Protein AF-A0A183VBJ2-F1 (afdb_monomer)

Nearest PDB structures (foldseek):
  2rdo-assembly1_7  TM=4.483E-01  e=9.211E+00  Escherichia coli
  7ezh-assembly1_D  TM=3.152E-01  e=6.244E+00  Homo sapiens

Secondary structure (DSSP, 8-state):
--TT----SSHHHHTTT-TT-EEE-SSSS-EEEPPTT-EEETTEEESS--TTB-SSPEE-TT--EEPPBSS-HHHHHHHHHHTTTGGGGTB-

Foldseek 3Di:
DAFFQQLDDFQVSLCQQPVPWTWAPPDPSIGIADPPCFADTNSHTFNFADPQFDRAWDADPVGRTHTHGPDDPVVVVVVCVVCVPVCPVRTD

Organism: Toxocara canis (NCBI:txid6265)

Radius of gyration: 12.4 Å; Cα contacts (8 Å, |Δi|>4): 173; chains: 1; bounding box: 29×26×34 Å

Solvent-accessible surface area (backbone atoms only — not comparable to full-atom values): 5154 Å² total; per-residue (Å²): 131,61,64,68,69,57,58,38,90,45,37,77,70,24,33,78,18,25,84,82,19,38,44,42,72,88,48,86,74,12,32,55,44,51,54,92,78,29,25,32,44,66,67,28,20,20,60,57,51,52,92,54,25,36,76,68,60,51,64,50,98,87,64,56,35,25,42,45,72,71,54,59,71,66,61,45,52,52,48,50,64,76,41,47,79,76,46,60,77,44,32,94

Structure (mmCIF, N/CA/C/O backbone):
data_AF-A0A183VBJ2-F1
#
_entry.id   AF-A0A183VBJ2-F1
#
loop_
_atom_site.group_PDB
_atom_site.id
_atom_site.type_symbol
_atom_site.label_atom_id
_atom_site.label_alt_id
_atom_site.label_comp_id
_atom_site.label_asym_id
_atom_site.label_entity_id
_atom_site.label_seq_id
_atom_site.pdbx_PDB_ins_code
_atom_site.Cartn_x
_atom_site.Cartn_y
_atom_site.Cartn_z
_atom_site.occupancy
_atom_site.B_iso_or_equiv
_atom_site.auth_seq_id
_atom_site.auth_comp_id
_atom_site.auth_asym_id
_atom_site.auth_atom_id
_atom_site.pdbx_PDB_model_num
ATOM 1 N N . LEU A 1 1 ? 9.916 12.113 5.909 1.00 55.81 1 LEU A N 1
ATOM 2 C CA . LEU A 1 1 ? 9.639 10.925 5.072 1.00 55.81 1 LEU A CA 1
ATOM 3 C C . LEU A 1 1 ? 8.136 10.794 4.938 1.00 55.81 1 LEU A C 1
ATOM 5 O O . LEU A 1 1 ? 7.466 10.71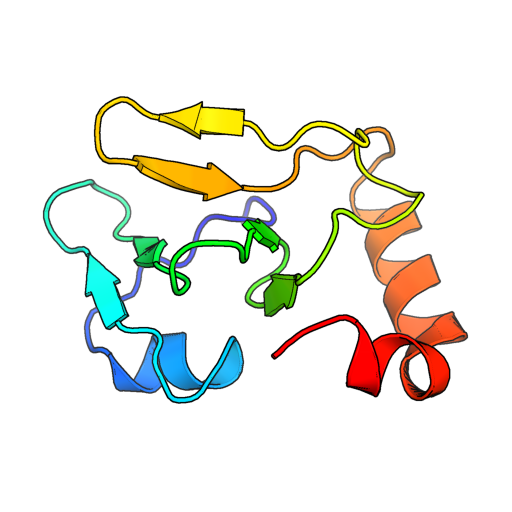3 5.969 1.00 55.81 1 LEU A O 1
ATOM 9 N N . LYS A 1 2 ? 7.610 10.863 3.710 1.00 71.56 2 LYS A N 1
ATOM 10 C CA . LYS A 1 2 ? 6.177 10.641 3.487 1.00 71.56 2 LYS A CA 1
ATOM 11 C C . LYS A 1 2 ? 5.825 9.187 3.843 1.00 71.56 2 LYS A C 1
ATOM 13 O O . LYS A 1 2 ? 6.689 8.322 3.716 1.00 71.56 2 LYS A O 1
ATOM 18 N N . PRO A 1 3 ? 4.580 8.891 4.251 1.00 72.69 3 PRO A N 1
ATOM 19 C CA . PRO A 1 3 ? 4.146 7.547 4.657 1.00 72.69 3 PRO A CA 1
ATOM 20 C C . PRO A 1 3 ? 4.467 6.406 3.678 1.00 72.69 3 PRO A C 1
ATOM 22 O O . PRO A 1 3 ? 4.582 5.263 4.115 1.00 72.69 3 PRO A O 1
ATOM 25 N N . ASN A 1 4 ? 4.602 6.715 2.384 1.00 76.69 4 ASN A N 1
ATOM 26 C CA . ASN A 1 4 ? 4.705 5.730 1.303 1.00 76.69 4 ASN A CA 1
ATOM 27 C C . ASN A 1 4 ? 6.059 5.763 0.570 1.00 76.69 4 ASN A C 1
ATOM 29 O O . ASN A 1 4 ? 6.266 5.009 -0.374 1.00 76.69 4 ASN A O 1
ATOM 33 N N . GLU A 1 5 ? 6.983 6.637 0.977 1.00 79.44 5 GLU A N 1
ATOM 34 C CA . GLU A 1 5 ? 8.327 6.696 0.397 1.00 79.44 5 GLU A CA 1
ATOM 35 C C . GLU A 1 5 ? 9.225 5.665 1.086 1.00 79.44 5 GLU A C 1
ATOM 37 O O . GLU A 1 5 ? 9.532 5.802 2.272 1.00 79.44 5 GLU A O 1
ATOM 42 N N . THR A 1 6 ? 9.656 4.643 0.345 1.00 83.44 6 THR A N 1
ATOM 43 C CA . THR A 1 6 ? 10.514 3.579 0.886 1.00 83.44 6 THR A CA 1
ATOM 44 C C . THR A 1 6 ? 11.986 3.795 0.581 1.00 83.44 6 THR A C 1
ATOM 46 O O . THR A 1 6 ? 12.815 3.516 1.441 1.00 83.44 6 THR A O 1
ATOM 49 N N . GLY A 1 7 ? 12.325 4.281 -0.621 1.00 84.69 7 GLY A N 1
ATOM 50 C CA . GLY A 1 7 ? 13.718 4.410 -1.061 1.00 84.69 7 GLY A CA 1
ATOM 51 C C . GLY A 1 7 ? 14.457 3.071 -1.028 1.00 84.69 7 GLY A C 1
ATOM 52 O O . GLY A 1 7 ? 1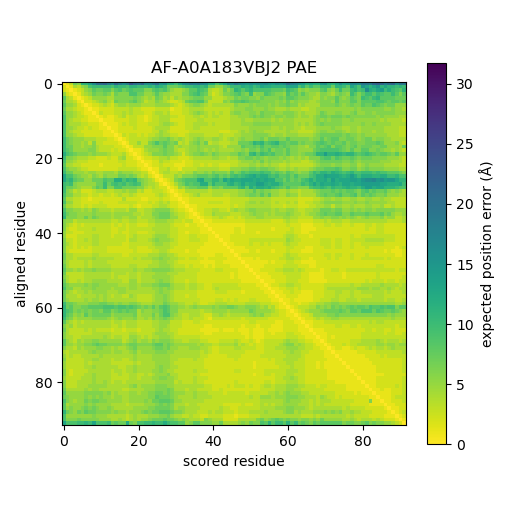5.624 3.021 -0.646 1.00 84.69 7 GLY A O 1
ATOM 53 N N . CYS A 1 8 ? 13.749 1.983 -1.342 1.00 88.25 8 CYS A N 1
ATOM 54 C CA . CYS A 1 8 ? 14.290 0.639 -1.223 1.00 88.25 8 CYS A CA 1
ATOM 55 C C . CYS A 1 8 ? 15.423 0.413 -2.237 1.00 88.25 8 CYS A C 1
ATOM 57 O O . CYS A 1 8 ? 15.444 1.003 -3.307 1.00 88.25 8 CYS A O 1
ATOM 59 N N . ILE A 1 9 ? 16.392 -0.429 -1.919 1.00 88.81 9 ILE A N 1
ATOM 60 C CA . ILE A 1 9 ? 17.491 -0.763 -2.844 1.00 88.81 9 ILE A CA 1
ATOM 61 C C . ILE A 1 9 ? 17.438 -2.249 -3.204 1.00 88.81 9 ILE A C 1
ATOM 63 O O . ILE A 1 9 ? 17.802 -2.645 -4.308 1.00 88.81 9 ILE A O 1
ATOM 67 N N . ILE A 1 10 ? 16.950 -3.059 -2.265 1.00 89.94 10 ILE A N 1
ATOM 68 C CA . ILE A 1 10 ? 16.844 -4.513 -2.349 1.00 89.94 10 ILE A CA 1
ATOM 69 C C . ILE A 1 10 ? 15.484 -4.964 -1.810 1.00 89.94 10 ILE A C 1
ATOM 71 O O . ILE A 1 10 ? 14.918 -4.317 -0.923 1.00 89.94 10 ILE A O 1
ATOM 75 N N . ASP A 1 11 ? 14.999 -6.108 -2.285 1.00 87.50 11 ASP A N 1
ATOM 76 C CA . ASP A 1 11 ? 13.683 -6.653 -1.922 1.00 87.50 11 ASP A CA 1
ATOM 77 C C . ASP A 1 11 ? 13.542 -6.933 -0.420 1.00 87.50 11 ASP A C 1
ATOM 79 O O . ASP A 1 11 ? 12.480 -6.721 0.161 1.00 87.50 11 ASP A O 1
ATOM 83 N N . GLU A 1 12 ? 14.630 -7.309 0.259 1.00 88.56 12 GLU A N 1
ATOM 84 C CA . GLU A 1 12 ? 14.645 -7.571 1.709 1.00 88.56 12 GLU A CA 1
ATOM 85 C C . GLU A 1 12 ? 14.169 -6.377 2.553 1.00 88.56 12 GLU A C 1
ATOM 87 O O . GLU A 1 12 ? 13.599 -6.548 3.633 1.00 88.56 12 GLU A O 1
ATOM 92 N N . GLN A 1 13 ? 14.360 -5.146 2.068 1.00 88.62 13 GLN A N 1
ATOM 93 C CA . GLN A 1 13 ? 13.846 -3.955 2.749 1.00 88.62 13 GLN A CA 1
ATOM 94 C C . GLN A 1 13 ? 12.316 -3.877 2.674 1.00 88.62 13 GLN A C 1
ATOM 96 O O . GLN A 1 13 ? 11.677 -3.383 3.608 1.00 88.62 13 GLN A O 1
ATOM 101 N N . CYS A 1 14 ? 11.738 -4.401 1.593 1.00 89.62 14 CYS A N 1
ATOM 102 C CA . CYS A 1 14 ? 10.306 -4.428 1.346 1.00 89.62 14 CYS A CA 1
ATOM 103 C C . CYS A 1 14 ? 9.608 -5.565 2.082 1.00 89.62 14 CYS A C 1
ATOM 105 O O . CYS A 1 14 ? 8.505 -5.337 2.571 1.00 89.62 14 CYS A O 1
ATOM 107 N N . LYS A 1 15 ? 10.269 -6.711 2.309 1.00 87.75 15 LYS A N 1
ATOM 108 C CA . LYS A 1 15 ? 9.675 -7.893 2.972 1.00 87.75 15 LYS A CA 1
ATOM 109 C C . LYS A 1 15 ? 9.026 -7.635 4.339 1.00 87.75 15 LYS A C 1
ATOM 111 O O . LYS A 1 15 ? 8.180 -8.399 4.791 1.00 87.75 15 LYS A O 1
ATOM 116 N N . ARG A 1 16 ? 9.352 -6.516 5.000 1.00 82.50 16 ARG A N 1
ATOM 117 C CA . ARG A 1 16 ? 8.664 -6.034 6.220 1.00 82.50 16 ARG A CA 1
ATOM 118 C C . ARG A 1 16 ? 7.194 -5.640 5.999 1.00 82.50 16 ARG A C 1
ATOM 120 O O . ARG A 1 16 ? 6.429 -5.572 6.974 1.00 82.50 16 ARG A O 1
ATOM 127 N N . ALA A 1 17 ? 6.834 -5.309 4.763 1.00 80.94 17 ALA A N 1
ATOM 128 C CA . ALA A 1 17 ? 5.489 -4.966 4.332 1.00 80.94 17 ALA A CA 1
ATOM 129 C C . ALA A 1 17 ? 4.657 -6.217 4.026 1.00 80.94 17 ALA A C 1
ATOM 131 O O . ALA A 1 17 ? 3.490 -6.231 4.409 1.00 80.94 17 ALA A O 1
ATOM 132 N N . CYS A 1 18 ? 5.267 -7.216 3.373 1.00 84.31 18 CYS A N 1
ATOM 133 C CA . CYS A 1 18 ? 4.783 -8.583 3.146 1.00 84.31 18 CYS A CA 1
ATOM 134 C C . CYS A 1 18 ? 5.905 -9.422 2.492 1.00 84.31 18 CYS A C 1
ATOM 136 O O . CYS A 1 18 ? 6.717 -8.864 1.757 1.00 84.31 18 CYS A O 1
ATOM 138 N N . GLU A 1 19 ? 5.955 -10.740 2.711 1.00 83.25 19 GLU A N 1
ATOM 139 C CA . GLU A 1 19 ? 7.006 -11.627 2.169 1.00 83.25 19 GLU A CA 1
ATOM 140 C C . GLU A 1 19 ? 7.135 -11.595 0.639 1.00 83.25 19 GLU A C 1
ATOM 142 O O . GLU A 1 19 ? 8.241 -11.729 0.118 1.00 83.25 19 GLU A O 1
ATOM 147 N N . SER A 1 20 ? 6.028 -11.378 -0.069 1.00 80.75 20 SER A N 1
ATOM 148 C CA . SER A 1 20 ? 5.944 -11.331 -1.534 1.00 80.75 20 SER A CA 1
ATOM 149 C C . SER A 1 20 ? 6.254 -9.960 -2.142 1.00 80.75 20 SER A C 1
ATOM 151 O O . SER A 1 20 ? 6.236 -9.797 -3.361 1.00 80.75 20 SER A O 1
ATOM 153 N N . THR A 1 21 ? 6.553 -8.956 -1.315 1.00 87.88 21 THR A N 1
ATOM 154 C CA . THR A 1 21 ? 6.879 -7.612 -1.812 1.00 87.88 21 THR A CA 1
ATOM 155 C C . THR A 1 21 ? 8.289 -7.538 -2.380 1.00 87.88 21 THR A C 1
ATOM 157 O O . THR A 1 21 ? 9.223 -8.150 -1.860 1.00 87.88 21 THR A O 1
ATOM 160 N N . TYR A 1 22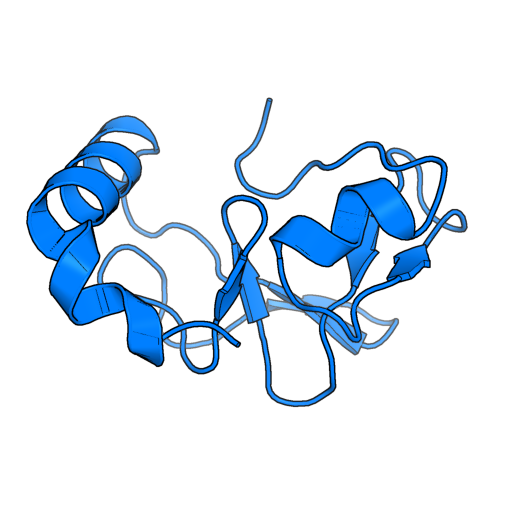 ? 8.451 -6.716 -3.413 1.00 89.25 22 TYR A N 1
ATOM 161 C CA . TYR A 1 22 ? 9.734 -6.464 -4.061 1.00 89.25 22 TYR A CA 1
ATOM 162 C C . TYR A 1 22 ? 9.972 -4.965 -4.238 1.00 89.25 22 TYR A C 1
ATOM 164 O O . TYR A 1 22 ? 9.051 -4.143 -4.150 1.00 89.25 22 TYR A O 1
ATOM 172 N N . CYS A 1 23 ? 11.232 -4.605 -4.442 1.00 90.12 23 CYS A N 1
ATOM 173 C CA . CYS A 1 23 ? 11.652 -3.235 -4.636 1.00 90.12 23 CYS A CA 1
ATOM 174 C C . CYS A 1 23 ? 11.629 -2.859 -6.121 1.00 90.12 23 CYS A C 1
ATOM 176 O O . CYS A 1 23 ? 12.400 -3.377 -6.928 1.00 90.12 23 CYS A O 1
ATOM 178 N N . GLU A 1 24 ? 10.779 -1.902 -6.486 1.00 88.25 24 GLU A N 1
ATOM 179 C CA . GLU A 1 24 ? 10.790 -1.306 -7.814 1.00 88.25 24 GLU A CA 1
ATOM 180 C C . GLU A 1 24 ? 11.782 -0.137 -7.870 1.00 88.25 24 GLU A C 1
ATOM 182 O O . GLU A 1 24 ? 11.574 0.930 -7.284 1.00 88.25 24 GLU A O 1
ATOM 187 N N . ASN A 1 25 ? 12.853 -0.340 -8.638 1.00 82.25 25 ASN A N 1
ATOM 188 C CA . ASN A 1 25 ? 13.925 0.637 -8.848 1.00 82.25 25 ASN A CA 1
ATOM 189 C C . ASN A 1 25 ? 13.717 1.540 -10.079 1.00 82.25 25 ASN A C 1
ATOM 191 O O . ASN A 1 25 ? 14.578 2.364 -10.387 1.00 82.25 25 ASN A O 1
ATOM 195 N N . VAL A 1 26 ? 12.594 1.390 -10.788 1.00 80.44 26 VAL A N 1
ATOM 196 C CA . VAL A 1 26 ? 12.279 2.159 -12.006 1.00 80.44 26 VAL A CA 1
ATOM 197 C C . VAL A 1 26 ? 11.997 3.630 -11.675 1.00 80.44 26 VAL A C 1
ATOM 199 O O . VAL A 1 26 ? 12.391 4.525 -12.419 1.00 80.44 26 VAL A O 1
ATOM 202 N N . HIS A 1 27 ? 11.367 3.892 -10.529 1.00 70.00 27 HIS A N 1
ATOM 203 C CA . HIS A 1 27 ? 11.007 5.235 -10.075 1.00 70.00 27 HIS A CA 1
ATOM 204 C C . HIS A 1 27 ? 11.978 5.694 -8.986 1.00 70.00 27 HIS A C 1
ATOM 206 O O . HIS A 1 27 ? 12.400 4.893 -8.157 1.00 70.00 27 HIS A O 1
ATOM 212 N N . ARG A 1 28 ? 12.333 6.988 -8.956 1.00 76.25 28 ARG A N 1
ATOM 213 C CA . ARG A 1 28 ? 13.088 7.580 -7.838 1.00 76.25 28 ARG A CA 1
ATOM 214 C C . ARG A 1 28 ? 12.218 8.560 -7.037 1.00 76.25 28 ARG A C 1
ATOM 216 O O . ARG A 1 28 ? 11.643 9.463 -7.641 1.00 76.25 28 ARG A O 1
ATOM 223 N N . PRO A 1 29 ? 12.140 8.428 -5.697 1.00 76.00 29 PRO A N 1
ATOM 224 C CA . PRO A 1 29 ? 12.697 7.336 -4.895 1.00 76.00 29 PRO A CA 1
ATOM 225 C C . PRO A 1 29 ? 12.014 6.000 -5.223 1.00 76.00 29 PRO A C 1
ATOM 227 O O . PRO A 1 29 ? 10.826 5.967 -5.547 1.00 76.00 29 PRO A O 1
ATOM 230 N N . SER A 1 30 ? 12.792 4.926 -5.141 1.00 85.94 30 SER A N 1
ATOM 231 C CA . SER A 1 30 ? 12.347 3.545 -5.334 1.00 85.94 30 SER A CA 1
ATOM 232 C C . SER A 1 30 ? 11.254 3.173 -4.342 1.00 85.94 30 SER A C 1
ATOM 234 O O . SER A 1 30 ? 11.188 3.705 -3.223 1.00 85.94 30 SER A O 1
ATOM 236 N N . ARG A 1 31 ? 10.371 2.270 -4.767 1.00 87.06 31 ARG A N 1
ATOM 237 C CA . ARG A 1 31 ? 9.120 1.959 -4.070 1.00 87.06 31 ARG A CA 1
ATOM 238 C C . ARG A 1 31 ? 9.007 0.468 -3.806 1.00 87.06 31 ARG A C 1
ATOM 240 O O . ARG A 1 31 ? 9.306 -0.335 -4.680 1.00 87.06 31 ARG A O 1
ATOM 247 N N . CYS A 1 32 ? 8.536 0.099 -2.623 1.00 89.31 32 CYS A N 1
ATOM 248 C CA . CYS A 1 32 ? 8.107 -1.271 -2.376 1.00 89.31 32 CYS A CA 1
ATOM 249 C C . CYS A 1 32 ? 6.727 -1.492 -2.991 1.00 89.31 32 CYS A C 1
ATOM 251 O O . CYS A 1 32 ? 5.793 -0.742 -2.698 1.00 89.31 32 CYS A O 1
ATOM 253 N N . LEU A 1 33 ? 6.601 -2.530 -3.812 1.00 89.31 33 LEU A N 1
ATOM 254 C CA . LEU A 1 33 ? 5.340 -2.911 -4.432 1.00 89.31 33 LEU A CA 1
ATOM 255 C C . LEU A 1 33 ? 4.699 -4.067 -3.665 1.00 89.31 33 LEU A C 1
ATOM 257 O O . LEU A 1 33 ? 5.372 -5.021 -3.277 1.00 89.31 33 LEU A O 1
ATOM 261 N N . CYS A 1 34 ? 3.392 -3.951 -3.439 1.00 90.69 34 CYS A N 1
ATOM 262 C CA . CYS A 1 34 ? 2.566 -5.015 -2.880 1.00 90.69 34 CYS A CA 1
ATOM 263 C C . CYS A 1 34 ? 2.010 -5.914 -3.982 1.00 90.69 34 CYS A C 1
ATOM 265 O O . CYS A 1 34 ? 1.827 -5.471 -5.116 1.00 90.69 34 CYS A O 1
ATOM 267 N N . ASP A 1 35 ? 1.645 -7.139 -3.611 1.00 86.56 35 ASP A N 1
ATOM 268 C CA . ASP A 1 35 ? 0.872 -8.021 -4.480 1.00 86.56 35 ASP A CA 1
ATOM 269 C C . ASP A 1 35 ? -0.443 -7.387 -4.939 1.00 86.56 35 ASP A C 1
ATOM 271 O O . ASP A 1 35 ? -1.050 -6.552 -4.255 1.00 86.56 35 ASP A O 1
ATOM 275 N N . LYS A 1 36 ? -0.928 -7.857 -6.092 1.00 84.00 36 LYS A N 1
ATOM 276 C CA . LYS A 1 36 ? -2.232 -7.467 -6.632 1.00 84.00 36 LYS A CA 1
ATOM 277 C C . LYS A 1 36 ? -3.333 -7.676 -5.588 1.00 84.00 36 LYS A C 1
ATOM 279 O O . LYS A 1 36 ? -3.444 -8.739 -4.986 1.00 84.00 36 LYS A O 1
ATOM 284 N N . GLY A 1 37 ? -4.167 -6.654 -5.410 1.00 85.69 37 GLY A N 1
ATOM 285 C CA . GLY A 1 37 ? -5.243 -6.648 -4.413 1.00 85.69 37 GLY A CA 1
ATOM 286 C C . GLY A 1 37 ? -4.825 -6.148 -3.028 1.00 85.69 37 GLY A C 1
ATOM 287 O O . GLY A 1 37 ? -5.682 -6.036 -2.158 1.00 85.69 37 GLY A O 1
ATOM 288 N N . SER A 1 38 ? -3.546 -5.818 -2.824 1.00 91.56 38 SER A N 1
ATOM 289 C CA . SER A 1 38 ? -3.061 -5.117 -1.634 1.00 91.56 38 SER A CA 1
ATOM 290 C C . SER A 1 38 ? -2.632 -3.687 -1.959 1.00 91.56 38 SER A C 1
ATOM 292 O O . SER A 1 38 ? -2.298 -3.355 -3.096 1.00 91.56 38 SER A O 1
ATOM 294 N N . HIS A 1 39 ? -2.625 -2.835 -0.937 1.00 93.19 39 HIS A N 1
ATOM 295 C CA . HIS A 1 39 ? -2.416 -1.398 -1.071 1.00 93.19 39 HIS A CA 1
ATOM 296 C C . HIS A 1 39 ? -1.329 -0.916 -0.111 1.00 93.19 39 HIS A C 1
ATOM 298 O O . HIS A 1 39 ? -1.368 -1.189 1.090 1.00 93.19 39 HIS A O 1
ATOM 304 N N . PHE A 1 40 ? -0.349 -0.185 -0.624 1.00 92.69 40 PHE A N 1
ATOM 305 C CA . PHE A 1 40 ? 0.785 0.269 0.166 1.00 92.69 40 PHE A CA 1
ATOM 306 C C . PHE A 1 40 ? 0.425 1.468 1.050 1.00 92.69 40 PHE A C 1
ATOM 308 O O . PHE A 1 40 ? -0.106 2.471 0.567 1.00 92.69 40 PHE A O 1
ATOM 315 N N . LEU A 1 41 ? 0.730 1.377 2.347 1.00 92.62 41 LEU A N 1
ATOM 316 C CA . LEU A 1 41 ? 0.677 2.505 3.279 1.00 92.62 41 LEU A CA 1
ATOM 317 C C . LEU A 1 41 ? 1.522 2.233 4.526 1.00 92.62 41 LEU A C 1
ATOM 319 O O . LEU A 1 41 ? 1.354 1.199 5.169 1.00 92.62 41 LEU A O 1
ATOM 323 N N . PHE A 1 42 ? 2.392 3.174 4.912 1.00 90.88 42 PHE A N 1
ATOM 324 C CA . PHE A 1 42 ? 3.265 3.057 6.095 1.00 90.88 42 PHE A CA 1
ATOM 325 C C . PHE A 1 42 ? 4.145 1.797 6.107 1.00 90.88 42 PHE A C 1
ATOM 327 O O . PHE A 1 42 ? 4.255 1.117 7.131 1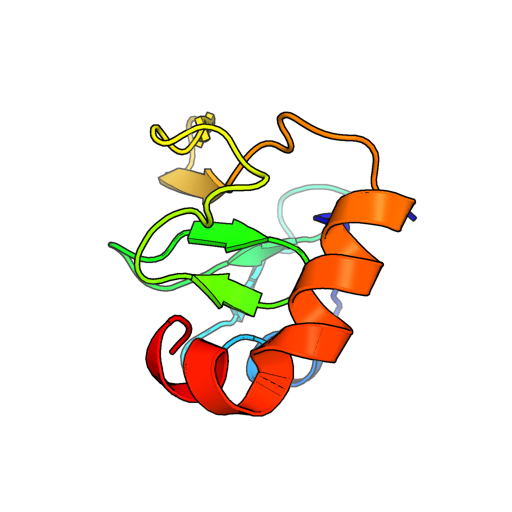.00 90.88 42 PHE A O 1
ATOM 334 N N . ASN A 1 43 ? 4.794 1.479 4.985 1.00 88.19 43 ASN A N 1
ATOM 335 C CA . ASN A 1 43 ? 5.636 0.280 4.855 1.00 88.19 43 ASN A CA 1
ATOM 336 C C . ASN A 1 43 ? 4.882 -1.024 5.175 1.00 88.19 43 ASN A C 1
ATOM 338 O O . ASN A 1 43 ? 5.449 -1.961 5.743 1.00 88.19 43 ASN A O 1
ATOM 342 N N . LYS A 1 44 ? 3.586 -1.059 4.854 1.00 90.94 44 LYS A N 1
ATOM 343 C CA . LYS A 1 44 ? 2.691 -2.207 5.011 1.00 90.94 44 LYS A CA 1
ATOM 344 C C . LYS A 1 44 ? 1.849 -2.383 3.755 1.00 90.94 44 LYS A C 1
ATOM 346 O O . LYS A 1 44 ? 1.443 -1.393 3.147 1.00 90.94 44 LYS A O 1
ATOM 351 N N . CYS A 1 45 ? 1.563 -3.637 3.420 1.00 92.94 45 CYS A N 1
ATOM 352 C CA . CYS A 1 45 ? 0.630 -4.003 2.362 1.00 92.94 45 CYS A CA 1
ATOM 353 C C . CYS A 1 45 ? -0.736 -4.306 2.958 1.00 92.94 45 CYS A C 1
ATOM 355 O O . CYS A 1 45 ? -0.949 -5.361 3.547 1.00 92.94 45 CYS A O 1
ATOM 357 N N . TRP A 1 46 ? -1.649 -3.352 2.843 1.00 93.62 46 TRP A N 1
ATOM 358 C CA . TRP A 1 46 ? -2.995 -3.428 3.386 1.00 93.62 46 TRP A CA 1
ATOM 359 C C . TRP A 1 46 ? -3.924 -4.175 2.436 1.00 93.62 46 TRP A C 1
ATOM 361 O O . TRP A 1 46 ? -4.029 -3.808 1.272 1.00 93.62 46 TRP A O 1
ATOM 371 N N . LYS A 1 47 ? -4.670 -5.160 2.944 1.00 93.25 47 LYS A N 1
ATOM 372 C CA . LYS A 1 47 ? -5.709 -5.865 2.165 1.00 93.25 47 LYS A CA 1
ATOM 373 C C . LYS A 1 47 ? -6.885 -4.952 1.810 1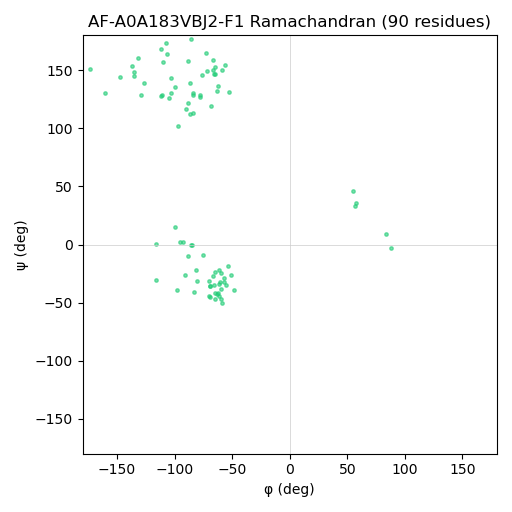.00 93.25 47 LYS A C 1
ATOM 375 O O . LYS A 1 47 ? -7.602 -5.196 0.850 1.00 93.25 47 LYS A O 1
ATOM 380 N N . LYS A 1 48 ? -7.122 -3.936 2.645 1.00 93.44 48 LYS A N 1
ATOM 381 C CA . LYS A 1 48 ? -8.102 -2.857 2.467 1.00 93.44 48 LYS A CA 1
ATOM 382 C C . LYS A 1 48 ? -7.548 -1.591 3.103 1.00 93.44 48 LYS A C 1
ATOM 384 O O . LYS A 1 48 ? -6.906 -1.680 4.151 1.00 93.44 48 LYS A O 1
ATOM 389 N N . CYS A 1 49 ? -7.819 -0.429 2.515 1.00 94.00 49 CYS A N 1
ATOM 390 C CA . CYS A 1 49 ? -7.375 0.826 3.108 1.00 94.00 49 CYS A CA 1
ATOM 391 C C . CYS A 1 49 ? -8.010 1.053 4.494 1.00 94.00 49 CYS A C 1
ATOM 393 O O . CYS A 1 49 ? -9.201 0.787 4.673 1.00 94.00 49 CYS A O 1
ATOM 395 N N . PRO A 1 50 ? -7.224 1.496 5.492 1.00 93.75 50 PRO A N 1
ATOM 396 C CA . PRO A 1 50 ? -7.715 1.696 6.853 1.00 93.75 50 PRO A CA 1
ATOM 397 C C . PRO A 1 50 ? -8.617 2.929 6.971 1.00 93.75 50 PRO A C 1
ATOM 399 O O . PRO A 1 50 ? -8.568 3.825 6.140 1.00 93.75 50 PRO A O 1
ATOM 402 N N . GLU A 1 51 ? -9.368 3.033 8.070 1.00 93.44 51 GLU A N 1
ATOM 403 C CA . GLU A 1 51 ? -10.347 4.113 8.315 1.00 93.44 51 GLU A CA 1
ATOM 404 C C . GLU A 1 51 ? -9.756 5.534 8.320 1.00 93.44 51 GLU A C 1
ATOM 406 O O . GLU A 1 51 ? -10.458 6.513 8.075 1.00 93.44 51 GLU A O 1
ATOM 411 N N . PHE A 1 52 ? -8.460 5.664 8.613 1.00 94.19 52 PHE A N 1
ATOM 412 C CA . PHE A 1 52 ? -7.738 6.942 8.583 1.00 94.19 52 PHE A CA 1
ATOM 413 C C . PHE A 1 52 ? -7.217 7.313 7.178 1.00 94.19 52 PHE A C 1
ATOM 415 O O . PHE A 1 52 ? -6.594 8.363 6.988 1.00 94.19 52 PHE A O 1
ATOM 422 N N . ALA A 1 53 ? -7.465 6.458 6.190 1.00 95.44 53 ALA A N 1
ATOM 423 C CA . ALA A 1 53 ? -7.226 6.683 4.774 1.00 95.44 53 ALA A CA 1
ATOM 424 C C . ALA A 1 53 ? -8.562 6.782 4.015 1.00 95.44 53 ALA A C 1
ATOM 426 O O . ALA A 1 53 ? -9.630 6.488 4.552 1.00 95.44 53 ALA A O 1
ATOM 427 N N . TYR A 1 54 ? -8.509 7.221 2.761 1.00 95.19 54 TYR A N 1
ATOM 428 C CA . TYR A 1 54 ? -9.646 7.078 1.853 1.00 95.19 54 TYR A CA 1
ATOM 429 C C . TYR A 1 54 ? -9.912 5.594 1.566 1.00 95.19 54 TYR A C 1
ATOM 431 O O . TYR A 1 54 ? -8.982 4.787 1.538 1.00 95.19 54 TYR A O 1
ATOM 439 N N . SER A 1 55 ? -11.184 5.233 1.373 1.00 92.25 55 SER A N 1
ATOM 440 C CA . SER A 1 55 ? -11.597 3.849 1.100 1.00 92.25 55 SER A CA 1
ATOM 441 C C . SER A 1 55 ? -11.080 3.345 -0.243 1.00 92.25 55 SER A C 1
ATOM 443 O O . SER A 1 55 ? -10.757 2.166 -0.373 1.00 92.25 55 SER A O 1
ATOM 445 N N . GLU A 1 56 ? -11.003 4.239 -1.227 1.00 94.19 56 GLU A N 1
ATOM 446 C CA . GLU A 1 56 ? -10.495 3.939 -2.558 1.00 94.19 56 GLU A CA 1
ATOM 447 C C . GLU A 1 56 ? -8.976 4.157 -2.602 1.00 94.19 56 GLU A C 1
ATOM 449 O O . GLU A 1 56 ? -8.500 5.259 -2.297 1.00 94.19 56 GLU A O 1
ATOM 454 N N . PRO A 1 57 ? -8.192 3.123 -2.953 1.00 93.81 57 PRO A N 1
ATOM 455 C CA . PRO A 1 57 ? -6.762 3.271 -3.152 1.00 93.81 57 PRO A CA 1
ATOM 456 C C . PRO A 1 57 ? -6.488 4.042 -4.445 1.00 93.81 57 PRO A C 1
ATOM 458 O O . PRO A 1 57 ? -7.202 3.916 -5.438 1.00 93.81 57 PRO A O 1
ATOM 461 N N . GLN A 1 58 ? -5.389 4.788 -4.465 1.00 93.25 58 GLN A N 1
ATOM 462 C CA . GLN A 1 58 ? -4.874 5.363 -5.697 1.00 93.25 58 GLN A CA 1
ATOM 463 C C . GLN A 1 58 ? -4.022 4.315 -6.412 1.00 93.25 58 GLN A C 1
ATOM 465 O O . GLN A 1 58 ? -3.117 3.739 -5.807 1.00 93.25 58 GLN A O 1
ATOM 470 N N . VAL A 1 59 ? -4.303 4.088 -7.693 1.00 91.38 59 VAL A N 1
ATOM 471 C CA . VAL A 1 59 ? -3.520 3.204 -8.562 1.00 91.38 59 VAL A CA 1
ATOM 472 C C . VAL A 1 59 ? -2.828 4.057 -9.615 1.00 91.38 59 VAL A C 1
ATOM 474 O O . VAL A 1 59 ? -3.481 4.881 -10.256 1.00 91.38 59 VAL A O 1
ATOM 477 N N . ASP A 1 60 ? -1.514 3.907 -9.763 1.00 87.25 60 ASP A N 1
ATOM 478 C CA . ASP A 1 60 ? -0.773 4.587 -10.826 1.00 87.25 60 ASP A CA 1
ATOM 479 C C . ASP A 1 60 ? -0.777 3.798 -12.146 1.00 87.25 60 ASP A C 1
ATOM 481 O O . ASP A 1 60 ? -1.313 2.694 -12.247 1.00 87.25 60 ASP A O 1
ATOM 485 N N . THR A 1 61 ? -0.183 4.380 -13.188 1.00 84.06 61 THR A N 1
ATOM 486 C CA . THR A 1 61 ? -0.136 3.793 -14.536 1.00 84.06 61 THR A CA 1
ATOM 487 C C . THR A 1 61 ? 0.585 2.448 -14.596 1.00 84.06 61 THR A C 1
ATOM 489 O O . THR A 1 61 ? 0.346 1.679 -15.523 1.00 84.06 61 THR A O 1
ATOM 492 N N . ASN A 1 62 ? 1.443 2.152 -13.619 1.00 79.00 62 ASN A N 1
ATOM 493 C CA . ASN A 1 62 ? 2.204 0.906 -13.548 1.00 79.00 62 ASN A CA 1
ATOM 494 C C . ASN A 1 62 ? 1.504 -0.132 -12.660 1.00 79.00 62 ASN A C 1
ATOM 496 O O . ASN A 1 62 ? 2.014 -1.233 -12.463 1.00 79.00 62 ASN A O 1
ATOM 500 N N . GLY A 1 63 ? 0.324 0.205 -12.132 1.00 82.38 63 GLY A N 1
ATOM 501 C CA . GLY A 1 63 ? -0.463 -0.663 -11.270 1.00 82.38 63 GLY A CA 1
ATOM 502 C C . GLY A 1 63 ? -0.048 -0.620 -9.801 1.00 82.38 63 GLY A C 1
ATOM 503 O O . GLY A 1 63 ? -0.556 -1.427 -9.021 1.00 82.38 63 GLY A O 1
ATOM 504 N N . PHE A 1 64 ? 0.830 0.304 -9.389 1.00 86.12 64 PHE A N 1
ATOM 505 C CA . PHE A 1 64 ? 1.137 0.475 -7.972 1.00 86.12 64 PHE A CA 1
ATOM 506 C C . PHE A 1 64 ? -0.082 1.035 -7.256 1.00 86.12 64 PHE A C 1
ATOM 508 O O . PHE A 1 64 ? -0.557 2.131 -7.555 1.00 86.12 64 PHE A O 1
ATOM 515 N N . S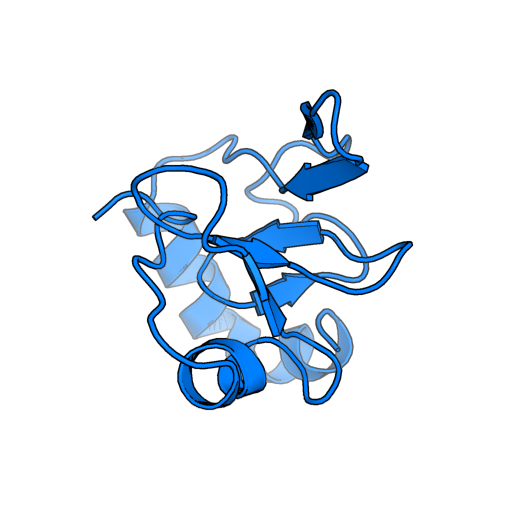ER A 1 65 ? -0.573 0.268 -6.288 1.00 91.19 65 SER A N 1
ATOM 516 C CA . SER A 1 65 ? -1.738 0.624 -5.499 1.00 91.19 65 SER A CA 1
ATOM 517 C C . SER A 1 65 ? -1.326 1.087 -4.107 1.00 91.19 65 SER A C 1
ATOM 519 O O . SER A 1 65 ? -0.630 0.371 -3.386 1.00 91.19 65 SER A O 1
ATOM 521 N N . GLN A 1 66 ? -1.776 2.273 -3.706 1.00 92.25 66 GLN A N 1
ATOM 522 C CA . GLN A 1 66 ? -1.482 2.862 -2.401 1.00 92.25 66 GLN A CA 1
ATOM 523 C C . GLN A 1 66 ? -2.723 3.460 -1.747 1.00 92.25 66 GLN A C 1
ATOM 525 O O . GLN A 1 66 ? -3.604 3.997 -2.416 1.00 92.25 66 GLN A O 1
ATOM 530 N N . CYS A 1 67 ? -2.766 3.431 -0.419 1.00 94.25 67 CYS A N 1
ATOM 531 C CA . CYS A 1 67 ? -3.790 4.156 0.323 1.00 94.25 67 CYS A CA 1
ATOM 532 C C . CYS A 1 67 ? -3.337 5.596 0.571 1.00 94.25 67 CYS A C 1
ATOM 534 O O . CYS A 1 67 ? -2.180 5.852 0.920 1.00 94.25 67 CYS A O 1
ATOM 536 N N . ILE A 1 68 ? -4.270 6.537 0.431 1.00 94.06 68 ILE A N 1
ATOM 537 C CA . ILE A 1 68 ? -4.023 7.961 0.655 1.00 94.06 68 ILE A CA 1
ATOM 538 C C . ILE A 1 68 ? -4.605 8.361 2.001 1.00 94.06 68 ILE A C 1
ATOM 540 O O . ILE A 1 68 ? -5.759 8.062 2.305 1.00 94.06 68 ILE A O 1
ATOM 544 N N . LEU A 1 69 ? -3.800 9.037 2.820 1.00 94.25 69 LEU A N 1
ATOM 545 C CA . LEU A 1 69 ? -4.256 9.515 4.117 1.00 94.25 69 LEU A CA 1
ATOM 546 C C . LEU A 1 69 ? -5.388 10.532 3.957 1.00 94.25 69 LEU A C 1
ATOM 548 O O . LEU A 1 69 ? -5.275 11.491 3.196 1.00 94.25 69 LEU A O 1
ATOM 552 N N . LYS A 1 70 ? -6.454 10.328 4.732 1.00 94.56 70 LYS A N 1
ATOM 553 C CA . LYS A 1 70 ? -7.536 11.298 4.922 1.00 94.56 70 LYS A CA 1
ATOM 554 C C . LYS A 1 70 ? -7.256 12.205 6.125 1.00 94.56 70 LYS A C 1
ATOM 556 O O . LYS A 1 70 ? -7.741 13.330 6.179 1.00 94.56 70 LYS A O 1
ATOM 561 N N . THR A 1 71 ? -6.481 11.713 7.093 1.00 91.94 71 THR A N 1
ATOM 562 C CA . THR A 1 71 ? -6.076 12.441 8.304 1.00 91.94 71 THR A CA 1
ATOM 563 C C . THR A 1 71 ? -4.602 12.838 8.251 1.00 91.94 71 THR A C 1
ATOM 565 O O . THR A 1 71 ? -3.850 12.386 7.391 1.00 91.94 71 THR A O 1
ATOM 568 N N . ASP A 1 72 ? -4.135 13.622 9.221 1.00 92.81 72 ASP A N 1
ATOM 569 C CA . ASP A 1 72 ? -2.703 13.869 9.371 1.00 92.81 72 ASP A CA 1
ATOM 570 C C . ASP A 1 72 ? -1.931 12.589 9.771 1.00 92.81 72 ASP A C 1
ATOM 572 O O . ASP A 1 72 ? -2.477 11.624 10.326 1.00 92.81 72 ASP A O 1
ATOM 576 N N . GLN A 1 73 ? -0.624 12.594 9.500 1.00 93.12 73 GLN A N 1
ATOM 577 C CA . GLN A 1 73 ? 0.267 11.458 9.745 1.00 93.12 73 GLN A CA 1
ATOM 578 C C . GLN A 1 73 ? 0.352 11.072 11.229 1.00 93.12 73 GLN A C 1
ATOM 580 O O . GLN A 1 73 ? 0.488 9.888 11.549 1.00 93.12 73 GLN A O 1
ATOM 585 N N . ARG A 1 74 ? 0.276 12.040 12.151 1.00 93.69 74 ARG A N 1
ATOM 586 C CA . ARG A 1 74 ? 0.409 11.782 13.590 1.00 93.69 74 ARG A CA 1
ATOM 587 C C . ARG A 1 74 ? -0.807 11.011 14.094 1.00 93.69 74 ARG A C 1
ATOM 589 O O . ARG A 1 74 ? -0.633 10.014 14.796 1.00 93.69 74 ARG A O 1
ATOM 596 N N . THR A 1 75 ? -2.005 11.421 13.690 1.00 94.69 75 THR A N 1
ATOM 597 C CA . THR A 1 75 ? -3.264 10.735 14.011 1.00 94.69 75 THR A CA 1
ATOM 598 C C . THR A 1 75 ? -3.270 9.299 13.490 1.00 94.69 75 THR A C 1
ATOM 600 O O . THR A 1 75 ? -3.536 8.368 14.254 1.00 94.69 75 THR A O 1
ATOM 603 N N . ALA A 1 76 ? -2.870 9.089 12.234 1.00 94.44 76 ALA A N 1
ATOM 604 C CA . ALA A 1 76 ? -2.788 7.757 11.638 1.00 94.44 76 ALA A CA 1
ATOM 605 C C . ALA A 1 76 ? -1.793 6.835 12.373 1.00 94.44 76 ALA A C 1
ATOM 607 O O . ALA A 1 76 ? -2.106 5.685 12.694 1.00 94.44 76 ALA A O 1
ATOM 608 N N . ILE A 1 77 ? -0.606 7.347 12.722 1.00 93.44 77 ILE A N 1
ATOM 609 C CA . ILE A 1 77 ? 0.391 6.590 13.496 1.00 93.44 77 ILE A CA 1
ATOM 610 C C . ILE A 1 77 ? -0.141 6.243 14.891 1.00 93.44 77 ILE A C 1
ATOM 612 O O . ILE A 1 77 ? 0.054 5.118 15.357 1.00 93.44 77 ILE A O 1
ATOM 616 N N . MET A 1 78 ? -0.816 7.179 15.565 1.00 95.06 78 MET A N 1
ATOM 617 C CA . MET A 1 78 ? -1.425 6.918 16.872 1.00 95.06 78 MET A CA 1
ATOM 618 C C . MET A 1 78 ? -2.511 5.839 16.786 1.00 95.06 78 MET A C 1
ATOM 620 O O . MET A 1 78 ? -2.518 4.931 17.621 1.00 95.06 78 MET A O 1
ATOM 624 N N . TYR A 1 79 ? -3.357 5.868 15.752 1.00 94.31 79 TYR A N 1
ATOM 625 C CA . TYR A 1 79 ? -4.353 4.824 15.501 1.00 94.31 79 TYR A CA 1
ATOM 626 C C . TYR A 1 79 ? -3.694 3.450 15.319 1.00 94.31 79 TYR A C 1
ATOM 628 O O . TYR A 1 79 ? -4.055 2.495 16.008 1.00 94.31 79 TYR A O 1
ATOM 636 N N . MET A 1 80 ? -2.682 3.345 14.448 1.00 93.00 80 MET A N 1
ATOM 637 C CA . MET A 1 80 ? -1.977 2.079 14.214 1.00 93.00 80 MET A CA 1
ATOM 638 C C . MET A 1 80 ? -1.317 1.531 15.484 1.00 93.00 80 MET A C 1
ATOM 640 O O . MET A 1 80 ? -1.333 0.323 15.719 1.00 93.00 80 MET A O 1
ATOM 644 N N . ARG A 1 81 ? -0.750 2.406 16.328 1.00 93.50 81 ARG A N 1
ATOM 645 C CA . ARG A 1 81 ? -0.159 2.013 17.617 1.00 93.50 81 ARG A CA 1
ATOM 646 C C . ARG A 1 81 ? -1.213 1.473 18.580 1.00 93.50 81 ARG A C 1
ATOM 648 O O . ARG A 1 81 ? -0.994 0.416 19.169 1.00 93.50 81 ARG A O 1
ATOM 655 N N . ARG A 1 82 ? -2.349 2.165 18.711 1.00 95.06 82 ARG A N 1
ATOM 656 C CA . ARG A 1 82 ? -3.452 1.779 19.605 1.00 95.06 82 ARG A CA 1
ATOM 657 C C . ARG A 1 82 ? -4.097 0.457 19.183 1.00 95.06 82 ARG A C 1
ATOM 659 O O . ARG A 1 82 ? -4.343 -0.395 20.029 1.00 95.06 82 ARG A O 1
ATOM 666 N N . ASN A 1 83 ? -4.292 0.259 17.881 1.00 94.12 83 ASN A N 1
ATOM 667 C CA . ASN A 1 83 ? -4.998 -0.898 17.325 1.00 94.12 83 ASN A CA 1
ATOM 668 C C . ASN A 1 83 ? -4.058 -1.996 16.796 1.00 94.12 83 ASN A C 1
ATOM 670 O O . ASN A 1 83 ? -4.494 -2.908 16.098 1.00 94.12 83 ASN A O 1
ATOM 674 N N . ARG A 1 84 ? -2.763 -1.961 17.151 1.00 91.19 84 ARG A N 1
ATOM 675 C CA . ARG A 1 84 ? -1.716 -2.845 16.597 1.00 91.19 84 ARG A CA 1
AT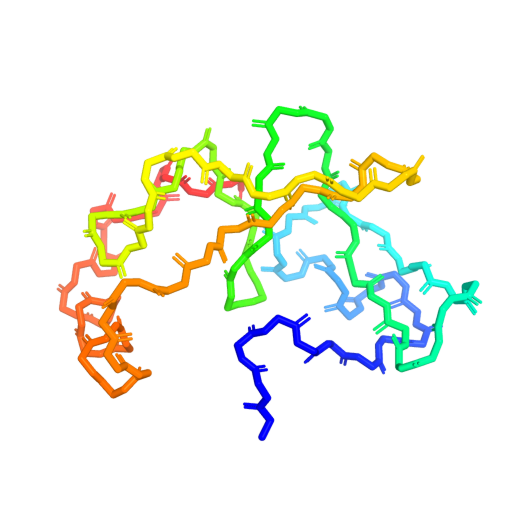OM 676 C C . ARG A 1 84 ? -2.091 -4.329 16.578 1.00 91.19 84 ARG A C 1
ATOM 678 O O . ARG A 1 84 ? -1.730 -5.027 15.638 1.00 91.19 84 ARG A O 1
ATOM 685 N N . ARG A 1 85 ? -2.761 -4.826 17.624 1.00 91.25 85 ARG A N 1
ATOM 686 C CA . ARG A 1 85 ? -3.163 -6.242 17.730 1.00 91.25 85 ARG A CA 1
ATOM 687 C C . ARG A 1 85 ? -4.277 -6.597 16.745 1.00 91.25 85 ARG A C 1
ATOM 689 O O . ARG A 1 85 ? -4.174 -7.621 16.085 1.00 91.25 85 ARG A O 1
ATOM 696 N N . GLN A 1 86 ? -5.289 -5.739 16.633 1.00 91.56 86 GLN A N 1
ATOM 697 C CA . GLN A 1 86 ? -6.439 -5.931 15.743 1.00 91.56 86 GLN A CA 1
ATOM 698 C C . GLN A 1 86 ? -6.035 -5.797 14.272 1.00 91.56 86 GLN A C 1
ATOM 700 O O . GLN A 1 86 ? -6.509 -6.541 13.425 1.00 91.56 86 GLN A O 1
ATOM 705 N N . LEU A 1 87 ? -5.097 -4.894 13.981 1.00 90.75 87 LEU A N 1
ATOM 706 C CA . LEU A 1 87 ? -4.633 -4.630 12.622 1.00 90.75 87 LEU A CA 1
ATOM 707 C C . LEU A 1 87 ? -3.708 -5.717 12.059 1.00 90.75 87 LEU A C 1
ATOM 709 O O . LEU A 1 87 ? -3.423 -5.683 10.870 1.00 90.75 87 LEU A O 1
ATOM 713 N N . ARG A 1 88 ? -3.252 -6.692 12.863 1.00 86.88 88 ARG A N 1
ATOM 714 C CA . ARG A 1 88 ? -2.329 -7.748 12.399 1.00 86.88 88 ARG A CA 1
ATOM 715 C C . ARG A 1 88 ? -2.839 -8.520 11.184 1.00 86.88 88 ARG A C 1
ATOM 717 O O . ARG A 1 88 ? -2.027 -8.922 10.368 1.00 86.88 88 ARG A O 1
ATOM 724 N N . SER A 1 89 ? -4.147 -8.741 11.081 1.00 89.31 89 SER A N 1
ATOM 725 C CA . SER A 1 89 ? -4.762 -9.458 9.958 1.00 89.31 89 SER A CA 1
ATOM 726 C C . SER A 1 89 ? -5.143 -8.549 8.782 1.00 89.31 89 SER A C 1
ATOM 728 O O . SER A 1 89 ? -5.516 -9.062 7.722 1.00 89.31 89 SER A O 1
ATOM 730 N N . ALA A 1 90 ? -5.071 -7.223 8.969 1.00 90.56 90 ALA A N 1
ATOM 731 C CA . ALA A 1 90 ? -5.489 -6.212 7.995 1.00 90.56 90 ALA A CA 1
ATOM 732 C C . ALA A 1 90 ? -4.432 -5.945 6.914 1.00 90.56 90 ALA A C 1
ATOM 734 O O . ALA A 1 90 ? -4.766 -5.472 5.827 1.00 90.56 90 ALA A O 1
ATOM 735 N N . PHE A 1 91 ? -3.175 -6.268 7.200 1.00 88.88 91 PHE A N 1
ATOM 736 C CA . PHE A 1 91 ? -2.103 -6.340 6.217 1.00 88.88 91 PHE A CA 1
ATOM 737 C C . PHE A 1 91 ? -1.734 -7.801 5.930 1.00 88.88 91 PHE A C 1
ATOM 739 O O . PHE A 1 91 ? -2.183 -8.708 6.642 1.00 88.88 91 PHE A O 1
ATOM 746 N N . CYS A 1 92 ? -1.018 -8.024 4.830 1.00 77.69 92 CYS A N 1
ATOM 747 C CA . CYS A 1 92 ? -0.436 -9.326 4.520 1.00 77.69 92 C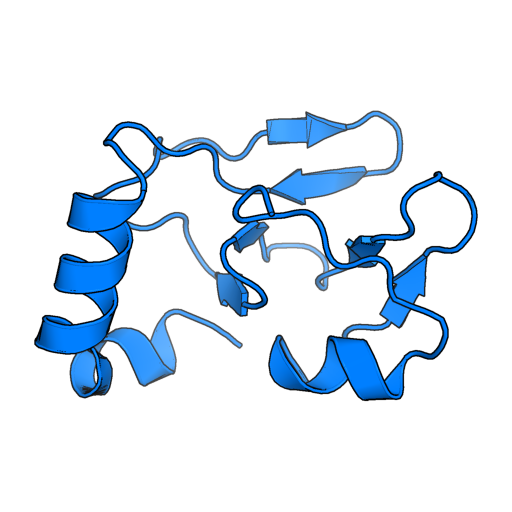YS A CA 1
ATOM 748 C C . CYS A 1 92 ? 0.680 -9.705 5.500 1.00 77.69 92 CYS A C 1
ATOM 750 O O . CYS A 1 92 ? 1.378 -8.796 6.014 1.00 77.69 92 CYS A O 1
#

pLDDT: mean 88.31, std 6.75, range [55.81, 95.44]

Mean predicted aligned error: 4.24 Å

Sequence (92 aa):
LKPNETGCIIDEQCKRACESTYCENVHRPSRCLCDKGSHFLFNKCWKKCPEFAYSEPQVDTNGFSQCILKTDQRTAIMYMRRNRRQLRSAFC

=== Feature glossary ===
The features interleaved in this record are:

— What the protein is —

Sequence gives the chain of amino acids in standard one-letter code (A=alanine, C=cysteine, …, Y=tyrosine), read N→C. It is the only feature that is directly encoded by the gene; all structural features are derived from the folded form of this sequence.

Database cross-references. InterPro integrates a dozen domain/family signature databases into unified entries with residue-range hits. GO terms attach function/process/location labels with evidence codes. CATH codes position the fold in a four-level structural taxonomy. Organism is the NCBI-taxonomy species name.

— Where its atoms are —

Atomic coordinates in PDBx/mmCIF format — the same representation the Protein Data Bank distributes. Each line of the _atom_site loop places one backbone atom in Cartesian space (units: ångströms, origin: arbitrary).

The six renders are orthographic views along the three Cartesian axes in both directions. Representation (cartoon, sticks, or surface) and color scheme (sequence-rainbow or by-chain) vary across proteins so the training set covers all the common visualization conventions.

— Local backbone conformation —

Eight-state secondary structure (DSSP): H is the canonical α-helix, G the tighter 3₁₀-helix, I the wider π-helix; E/B are β-structure, T and S are turns and bends, and '-' is everything else. DSSP derives these from the pattern of main-chain N–H···O=C hydrogen bonds, not from the sequence.

P-SEA three-state annotation labels each residue as helix, strand, or coil based purely on the geometry of the Cα trace. It serves as a fallback when the full backbone (and thus DSSP) is unavailable.

The φ/ψ torsion pair specifies the backbone conformation at each residue. φ rotates about the N–Cα bond, ψ about the Cα–C bond. Steric clashes forbid most of the (φ, ψ) plane — the allowed regions (α-helix basin, β-sheet basin, left-handed helix) are the Ramachandran-allowed regions.

— Global shape and packing —

The geometric summary reports three shape descriptors. Rg (radius of gyration) measures how spread out the Cα atoms are about their centre of mass; compact globular proteins have small Rg, elongated or unfolded ones large. Cα contacts (<8 Å, |i−j|>4) count long-range residue pairs in spatial proximity — high for tightly packed folds, near zero for rods or random coil. The bounding-box extents give the protein's footprint along x, y, z in Å.

Solvent-accessible surface area (SASA) is the area in Å² traced out by the centre of a 1.4 Å probe sphere (a water molecule) rolled over the protein's van der Waals surface (Shrake–Rupley / Lee–Richards construction). Buried residues have near-zero SASA; fully exposed residues can exceed 200 Å². The total SASA scales roughly with the number of surface residues.

The contact map is a binary N×N matrix image: pixel (i, j) is dark where Cα_i and Cα_j are within 8 Å and |i−j|>4. Because the |i−j|>4 filter removes local helical contacts, off-diagonal stripes parallel to the main diagonal indicate parallel β-sheets; stripes perpendicular to it indicate antiparallel β-sheets. The Ramachandran plot scatters every residue's (φ, ψ) pair against the sterically allowed regions. The PAE heatmap renders the predicted-aligned-error matrix.

— Structural neighborhood —

3Di is Foldseek's structural alphabet. Each residue is assigned one of twenty discrete states based on how its Cα sits relative to its spatial (not sequential) neighbors. Aligning 3Di strings finds structural homologs roughly as well as full 3D superposition, but orde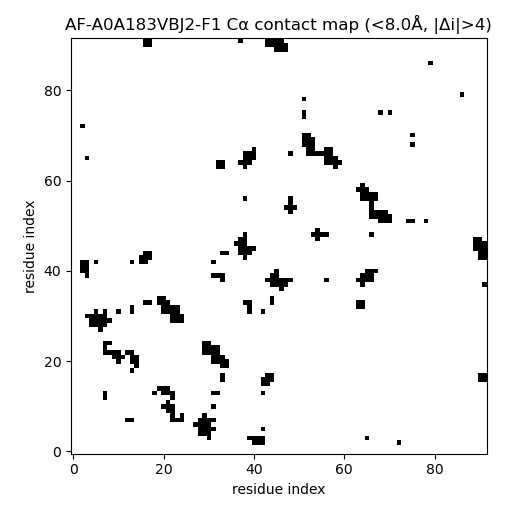rs of magnitude faster.

Nearest PDB neighbors are the top structural matches found by Foldseek when searching this structure against the entire Protein Data Bank. Each hit reports a TM-score (0 to 1; >0.5 almost always implies the same fold) and an E-value. These are *structural* homologs — they may share no detectable sequence similarity.

— Confidence and disorder —

For AlphaFold models, the B-factor field carries pLDDT — the model's own estimate of local accuracy on a 0–100 scale. Regions with pLDDT<50 should be treated as essentially unmodeled; they often correspond to intrinsically disordered segments.

Crystallographic B-factors measure how much each atom's electron density is smeared out, in Å². They rise in mobile loops and surface residues and fall in the buried interior. In AlphaFold models this column is repurposed to hold pLDDT instead.

Predicted aligned error is AlphaFold's pairwise confidence. Unlike pLDDT (per-residue), PAE is per-residue-pair and captures whether two parts of the structure are correctly placed relative to each other. Units are ångströms of expected positional error.